Protein AF-A0A1I7U3S1-F1 (afdb_monomer_lite)

pLDDT: mean 74.28, std 19.2, range [28.0, 96.38]

Foldseek 3Di:
DPPPVPQQKDKDFPCCVVVPHDDDDDPQNCCCPPVVPVGGIDIDWDDPPPDPVGVDDDPVCPVSRVVVVVVVVVVVVVVVVVDDPPPDDDPPDD

InterPro domains:
  IPR000834 Peptidase M14, carboxypeptidase A [PF00246] (15-72)
  IPR000834 Peptidase M14, carboxypeptidase A [PS52035] (1-80)

Secondary structure (DSSP, 8-state):
----TTSS-EEEES-HHHHS------HHHHHHHTS--S--EEEE-SS-TT-TTTTS--GGGHHHHHHHHHHHHHHHHHHHHHS------PPPP-

Sequence (94 aa):
MFILRSIGLFLITMQRYATIYPASGGSEDWAKGKAHVKYSFLFELRPEEQVWDGFLLAENQIIPTARETWEAVKVIASKTIELPSNQHRAPPKR

Organism: NCBI:txid1561998

Structure (mmCIF, N/CA/C/O backbone):
data_AF-A0A1I7U3S1-F1
#
_entry.id   AF-A0A1I7U3S1-F1
#
loop_
_atom_site.group_PDB
_atom_site.id
_atom_site.type_symbol
_atom_site.label_atom_id
_atom_site.label_alt_id
_atom_site.label_comp_id
_atom_site.label_asym_id
_atom_site.label_entity_id
_atom_site.label_seq_id
_atom_site.pdbx_PDB_ins_code
_atom_site.Cartn_x
_atom_site.Cartn_y
_atom_site.Cartn_z
_atom_site.occupancy
_atom_site.B_iso_or_equiv
_atom_site.auth_seq_id
_atom_site.auth_comp_id
_atom_site.auth_asym_id
_atom_site.auth_atom_id
_atom_site.pdbx_PDB_model_num
ATOM 1 N N . MET A 1 1 ? 7.576 -8.044 14.735 1.00 34.91 1 MET A N 1
ATOM 2 C CA . MET A 1 1 ? 8.204 -7.502 13.515 1.00 34.91 1 MET A CA 1
ATOM 3 C C . MET A 1 1 ? 8.324 -8.645 12.515 1.00 34.91 1 MET A C 1
ATOM 5 O O . MET A 1 1 ? 9.327 -9.342 12.506 1.00 34.91 1 MET A O 1
ATOM 9 N N . PHE A 1 2 ? 7.245 -8.933 11.779 1.00 28.00 2 PHE A N 1
ATOM 10 C CA . PHE A 1 2 ? 7.257 -9.963 10.735 1.00 28.00 2 PHE A CA 1
ATOM 11 C C . PHE A 1 2 ? 7.854 -9.336 9.482 1.00 28.00 2 PHE A C 1
ATOM 13 O O . PHE A 1 2 ? 7.161 -8.727 8.675 1.00 28.00 2 PHE A O 1
ATOM 20 N N . ILE A 1 3 ? 9.176 -9.410 9.395 1.00 41.62 3 ILE A N 1
ATOM 21 C CA . ILE A 1 3 ? 9.924 -8.962 8.233 1.00 41.62 3 ILE A CA 1
ATOM 22 C C . ILE A 1 3 ? 9.787 -10.071 7.185 1.00 41.62 3 ILE A C 1
ATOM 24 O O . ILE A 1 3 ? 10.407 -11.126 7.319 1.00 41.62 3 ILE A O 1
ATOM 28 N N . LEU A 1 4 ? 8.980 -9.845 6.146 1.00 35.09 4 LEU A N 1
ATOM 29 C CA . LEU A 1 4 ? 9.027 -10.627 4.906 1.00 35.09 4 LEU A CA 1
ATOM 30 C C . LEU A 1 4 ? 10.325 -10.252 4.161 1.00 35.09 4 LEU A C 1
ATOM 32 O O . LEU A 1 4 ? 10.326 -9.581 3.135 1.00 35.09 4 LEU A O 1
ATOM 36 N N . ARG A 1 5 ? 11.472 -10.638 4.727 1.00 38.56 5 ARG A N 1
ATOM 37 C CA . ARG A 1 5 ? 12.813 -10.166 4.335 1.00 38.56 5 ARG A CA 1
ATOM 38 C C . ARG A 1 5 ? 13.330 -10.748 3.014 1.00 38.56 5 ARG A C 1
ATOM 40 O O . ARG A 1 5 ? 14.518 -10.655 2.748 1.00 38.56 5 ARG A O 1
ATOM 47 N N . SER A 1 6 ? 12.465 -11.363 2.208 1.00 35.00 6 SER A N 1
ATOM 48 C CA . SER A 1 6 ? 12.870 -12.081 0.996 1.00 35.00 6 SER A CA 1
ATOM 49 C C . SER A 1 6 ? 12.417 -11.425 -0.314 1.00 35.00 6 SER A C 1
ATOM 51 O O . SER A 1 6 ? 12.674 -12.011 -1.360 1.00 35.00 6 SER A O 1
ATOM 53 N N . ILE A 1 7 ? 11.712 -10.278 -0.296 1.00 46.62 7 ILE A N 1
ATOM 54 C CA . ILE A 1 7 ? 11.023 -9.772 -1.510 1.00 46.62 7 ILE A CA 1
ATOM 55 C C . ILE A 1 7 ? 11.232 -8.261 -1.792 1.00 46.62 7 ILE A C 1
ATOM 57 O O . ILE A 1 7 ? 10.872 -7.783 -2.863 1.00 46.62 7 ILE A O 1
ATOM 61 N N . GLY A 1 8 ? 11.898 -7.506 -0.911 1.00 42.91 8 GLY A N 1
ATOM 62 C CA . GLY A 1 8 ? 12.189 -6.078 -1.151 1.00 42.91 8 GLY A CA 1
ATOM 63 C C . GLY A 1 8 ? 11.027 -5.118 -0.853 1.00 42.91 8 GLY A C 1
ATOM 64 O O . GLY A 1 8 ? 11.118 -3.940 -1.168 1.00 42.91 8 GLY A O 1
ATOM 65 N N . LEU A 1 9 ? 9.953 -5.598 -0.213 1.00 46.81 9 LEU A N 1
ATOM 66 C CA . LEU A 1 9 ? 8.863 -4.757 0.282 1.00 46.81 9 LEU A CA 1
ATOM 67 C C . LEU A 1 9 ? 9.085 -4.424 1.765 1.00 46.81 9 LEU A C 1
ATOM 69 O O . LEU A 1 9 ? 9.015 -5.317 2.617 1.00 46.81 9 LEU A O 1
ATOM 73 N N . PHE A 1 10 ? 9.316 -3.149 2.087 1.00 55.03 10 PHE A N 1
ATOM 74 C CA . PHE A 1 10 ? 9.383 -2.681 3.473 1.00 55.03 10 PHE A CA 1
ATOM 75 C C . PHE A 1 10 ? 8.007 -2.179 3.926 1.00 55.03 10 PHE A C 1
ATOM 77 O O . PHE A 1 10 ? 7.549 -1.090 3.586 1.00 55.03 10 PHE A O 1
ATOM 84 N N . LEU A 1 11 ? 7.325 -3.006 4.721 1.00 50.94 11 LEU A N 1
ATOM 85 C CA . LEU A 1 11 ? 6.092 -2.626 5.408 1.00 50.94 11 LEU A CA 1
ATOM 86 C C . LEU A 1 11 ? 6.439 -1.911 6.712 1.00 50.94 11 LEU A C 1
ATOM 88 O O . LEU A 1 11 ? 6.876 -2.550 7.673 1.00 50.94 11 LEU A O 1
ATOM 92 N N . ILE A 1 12 ? 6.198 -0.602 6.779 1.00 52.34 12 ILE A N 1
ATOM 93 C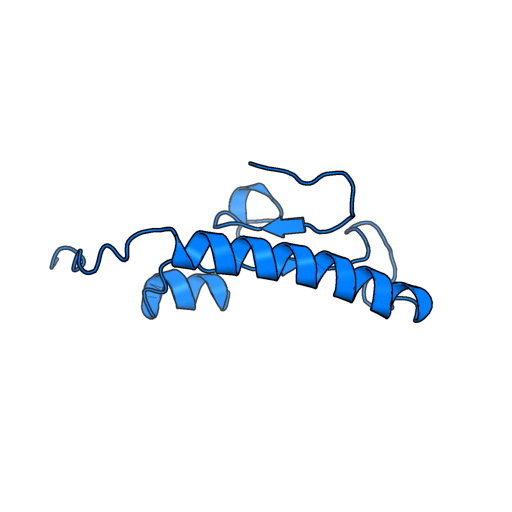 CA . ILE A 1 12 ? 6.391 0.153 8.017 1.00 52.34 12 ILE A CA 1
ATOM 94 C C . ILE A 1 12 ? 5.063 0.183 8.769 1.00 52.34 12 ILE A C 1
ATOM 96 O O . ILE A 1 12 ? 4.137 0.929 8.452 1.00 52.34 12 ILE A O 1
ATOM 100 N N . THR A 1 13 ? 4.949 -0.661 9.794 1.00 42.62 13 THR A N 1
ATOM 101 C CA . THR A 1 13 ? 3.811 -0.620 10.717 1.00 42.62 13 THR A CA 1
ATOM 102 C C . THR A 1 13 ? 4.128 0.291 11.898 1.00 42.62 13 THR A C 1
ATOM 104 O O . THR A 1 13 ? 5.054 -0.012 12.644 1.00 42.62 13 THR A O 1
ATOM 107 N N . MET A 1 14 ? 3.321 1.343 12.092 1.00 45.66 14 MET A N 1
ATOM 108 C CA . MET A 1 14 ? 3.111 2.156 13.315 1.00 45.66 14 MET A CA 1
ATOM 109 C C . MET A 1 14 ? 4.323 2.753 14.055 1.00 45.66 14 MET A C 1
ATOM 111 O O . MET A 1 14 ? 4.122 3.571 14.944 1.00 45.66 14 MET A O 1
ATOM 115 N N . GLN A 1 15 ? 5.560 2.423 13.700 1.00 43.72 15 GLN A N 1
ATOM 116 C CA . GLN A 1 15 ? 6.752 2.949 14.348 1.00 43.72 15 GLN A CA 1
ATOM 117 C C . GLN A 1 15 ? 7.801 3.292 13.286 1.00 43.72 15 GLN A C 1
ATOM 119 O O . GLN A 1 15 ? 8.849 2.654 13.217 1.00 43.72 15 GLN A O 1
ATOM 124 N N . ARG A 1 16 ? 7.562 4.358 12.498 1.00 49.06 16 ARG A N 1
ATOM 125 C CA . ARG A 1 16 ? 8.632 5.001 11.698 1.00 49.06 16 ARG A CA 1
ATOM 126 C C . ARG A 1 16 ? 9.886 5.251 12.543 1.00 49.06 16 ARG A C 1
ATOM 128 O O . ARG A 1 16 ? 11.000 5.076 12.063 1.00 49.06 16 ARG A O 1
ATOM 135 N N . TYR A 1 17 ? 9.668 5.549 13.829 1.00 42.50 17 TYR A N 1
ATOM 136 C CA . TYR A 1 17 ? 10.681 5.794 14.855 1.00 42.50 17 TYR A CA 1
ATOM 137 C C . TYR A 1 17 ? 11.762 4.707 14.971 1.00 42.50 17 TYR A C 1
ATOM 139 O O . TYR A 1 17 ? 12.870 5.016 15.389 1.00 42.50 17 TYR A O 1
ATOM 147 N N . ALA A 1 18 ? 11.445 3.446 14.660 1.00 48.53 18 ALA A N 1
ATOM 148 C CA . ALA A 1 18 ? 12.388 2.335 14.792 1.00 48.53 18 ALA A CA 1
ATO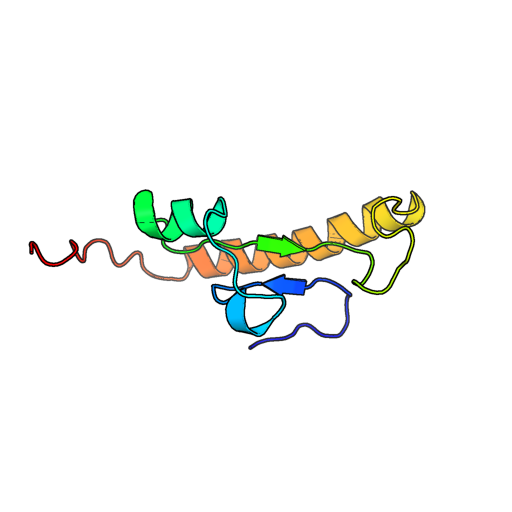M 149 C C . ALA A 1 18 ? 13.033 1.922 13.460 1.00 48.53 18 ALA A C 1
ATOM 151 O O . ALA A 1 18 ? 13.967 1.124 13.478 1.00 48.53 18 ALA A O 1
ATOM 152 N N . THR A 1 19 ? 12.517 2.399 12.323 1.00 56.62 19 THR A N 1
ATOM 153 C CA . THR A 1 19 ? 12.875 1.859 10.999 1.00 56.62 19 THR A CA 1
ATOM 154 C C . THR A 1 19 ? 13.548 2.882 10.090 1.00 56.62 19 THR A C 1
ATOM 156 O O . THR A 1 19 ? 14.463 2.491 9.382 1.00 56.62 19 THR A O 1
ATOM 159 N N . ILE A 1 20 ? 13.145 4.160 10.130 1.00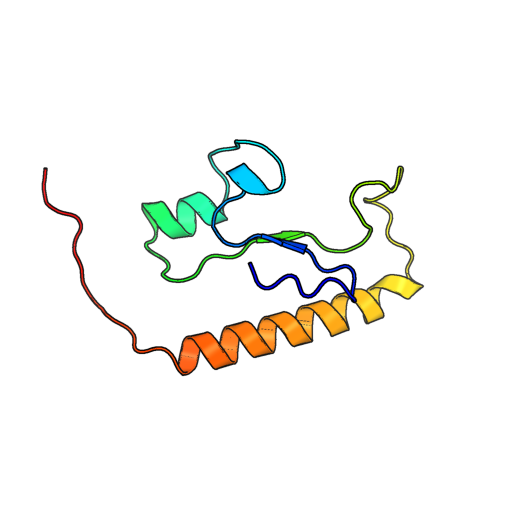 62.69 20 ILE A N 1
ATOM 160 C CA . ILE A 1 20 ? 13.748 5.229 9.313 1.00 62.69 20 ILE A CA 1
ATOM 161 C C . ILE A 1 20 ? 14.329 6.299 10.249 1.00 62.69 20 ILE A C 1
ATOM 163 O O . ILE A 1 20 ? 15.469 6.179 10.682 1.00 62.69 20 ILE A O 1
ATOM 167 N N . TYR A 1 21 ? 13.526 7.294 10.642 1.00 64.19 21 TYR A N 1
ATOM 168 C CA . TYR A 1 21 ? 13.879 8.360 11.587 1.00 64.19 21 TYR A CA 1
ATOM 169 C C . TYR A 1 21 ? 12.603 8.916 12.249 1.00 64.19 21 TYR A C 1
ATOM 171 O O . TYR A 1 21 ? 11.506 8.758 11.699 1.00 64.19 21 TYR A O 1
ATOM 179 N N . PRO A 1 22 ? 12.697 9.580 13.418 1.00 72.44 22 PRO A N 1
ATOM 180 C CA . PRO A 1 22 ? 11.573 10.304 14.004 1.00 72.44 22 PRO A CA 1
ATOM 181 C C . PRO A 1 22 ? 11.054 11.384 13.047 1.00 72.44 22 PRO A C 1
ATOM 183 O O . PRO A 1 22 ? 11.748 12.355 12.758 1.00 72.44 22 PRO A O 1
ATOM 186 N N . ALA A 1 23 ? 9.821 11.228 12.577 1.00 74.50 23 ALA A N 1
ATOM 187 C CA . ALA A 1 23 ? 9.133 12.198 11.734 1.00 74.50 23 ALA A CA 1
ATOM 188 C C . ALA A 1 23 ? 7.665 12.293 12.166 1.00 74.50 23 ALA A C 1
ATOM 190 O O . ALA A 1 23 ? 7.085 11.288 12.576 1.00 74.50 23 ALA A O 1
ATOM 191 N N . SER A 1 24 ? 7.081 13.490 12.089 1.00 80.69 24 SER A N 1
ATOM 192 C CA . SER A 1 24 ? 5.685 13.758 12.453 1.00 80.69 24 SER A CA 1
ATOM 193 C C . SER A 1 24 ? 4.928 14.422 11.304 1.00 80.69 24 SER A C 1
ATOM 195 O O . SER A 1 24 ? 5.526 15.026 10.415 1.00 80.69 24 SER A O 1
ATOM 197 N N . GLY A 1 25 ? 3.597 14.314 11.329 1.00 84.94 25 GLY A N 1
ATOM 198 C CA . GLY A 1 25 ? 2.724 14.959 10.343 1.00 84.94 25 GLY A CA 1
ATOM 199 C C . GLY A 1 25 ? 2.498 14.141 9.070 1.00 84.94 25 GLY A C 1
ATOM 200 O O . GLY A 1 25 ? 1.979 14.680 8.095 1.00 84.94 25 GLY A O 1
ATOM 201 N N . GLY A 1 26 ? 2.855 12.852 9.077 1.00 85.19 26 GLY A N 1
ATOM 202 C CA . GLY A 1 26 ? 2.512 11.934 7.993 1.00 85.19 26 GLY A CA 1
ATOM 203 C C . GLY A 1 26 ? 0.997 11.733 7.866 1.00 85.19 26 GLY A C 1
ATOM 204 O O . GLY A 1 26 ? 0.236 11.915 8.825 1.00 85.19 26 GLY A O 1
ATOM 205 N N . SER A 1 27 ? 0.540 11.339 6.678 1.00 87.94 27 SER A N 1
ATOM 206 C CA . SER A 1 27 ? -0.878 11.026 6.452 1.00 87.94 27 SER A CA 1
ATOM 207 C C . SER A 1 27 ? -1.320 9.825 7.295 1.00 87.94 27 SER A C 1
ATOM 209 O O . SER A 1 27 ? -2.435 9.799 7.821 1.00 87.94 27 SER A O 1
ATOM 211 N N . GLU A 1 28 ? -0.410 8.880 7.512 1.00 86.50 28 GLU A N 1
ATOM 212 C CA . GLU A 1 28 ? -0.567 7.708 8.356 1.00 86.50 28 GLU A CA 1
ATOM 213 C C . GLU A 1 28 ? -0.765 8.073 9.836 1.00 86.50 28 GLU A C 1
ATOM 215 O O . GLU A 1 28 ? -1.625 7.474 10.498 1.00 86.50 28 GLU A O 1
ATOM 220 N N . ASP A 1 29 ? -0.042 9.091 10.324 1.00 85.19 29 ASP A N 1
ATOM 221 C CA . ASP A 1 29 ? -0.150 9.620 11.689 1.00 85.19 29 ASP A CA 1
ATOM 222 C C . ASP A 1 29 ? -1.498 10.313 11.890 1.00 85.19 29 ASP A C 1
ATOM 224 O O . ASP A 1 29 ? -2.176 10.105 12.901 1.00 85.19 29 ASP A O 1
ATOM 228 N N . TRP A 1 30 ? -1.923 11.121 10.911 1.00 89.88 30 TRP A N 1
ATOM 229 C CA . TRP A 1 30 ? -3.222 11.789 10.950 1.00 89.88 30 TRP A CA 1
ATOM 230 C C . TRP A 1 30 ? -4.373 10.779 10.897 1.00 89.88 30 TRP A C 1
ATOM 232 O O . TRP A 1 30 ? -5.298 10.859 11.713 1.00 89.88 30 TRP A O 1
ATOM 242 N N . ALA A 1 31 ? -4.300 9.790 10.001 1.00 89.19 31 ALA A N 1
ATOM 243 C CA . ALA A 1 31 ? -5.316 8.748 9.873 1.00 89.19 31 ALA A CA 1
ATOM 244 C C . ALA 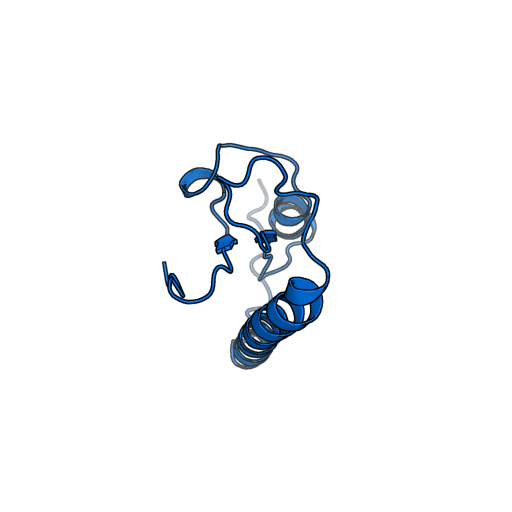A 1 31 ? -5.491 7.984 11.193 1.00 89.19 31 ALA A C 1
ATOM 246 O O . ALA A 1 31 ? -6.615 7.733 11.634 1.00 89.19 31 ALA A O 1
ATOM 247 N N . LYS A 1 32 ? -4.384 7.675 11.875 1.00 86.12 32 LYS A N 1
ATOM 248 C CA . LYS A 1 32 ? -4.406 6.983 13.165 1.00 86.12 32 LYS A CA 1
ATOM 249 C C . LYS A 1 32 ? -4.862 7.876 14.319 1.00 86.12 32 LYS A C 1
ATOM 251 O O . LYS A 1 32 ? -5.687 7.457 15.132 1.00 86.12 32 LYS A O 1
ATOM 256 N N . GLY A 1 33 ? -4.309 9.082 14.415 1.00 87.12 33 GLY A N 1
ATOM 257 C CA . GLY A 1 33 ? -4.463 9.964 15.571 1.00 87.12 33 GLY A CA 1
ATOM 258 C C . GLY A 1 33 ? -5.714 10.840 15.542 1.00 87.12 33 GLY A C 1
ATOM 259 O O . GLY A 1 33 ? -6.310 11.073 16.594 1.00 87.12 33 GLY A O 1
ATOM 260 N N . LYS A 1 34 ? -6.118 11.330 14.363 1.00 90.25 34 LYS A N 1
ATOM 261 C CA . LYS A 1 34 ? -7.261 12.244 14.186 1.00 90.25 34 LYS A CA 1
ATOM 262 C C . LYS A 1 34 ? -8.487 11.554 13.609 1.00 90.25 34 LYS A C 1
ATOM 264 O O . LYS A 1 34 ? -9.571 11.720 14.152 1.00 90.25 34 LYS A O 1
ATOM 269 N N . ALA A 1 35 ? -8.324 10.771 12.544 1.00 89.88 35 ALA A N 1
ATOM 270 C CA . ALA A 1 35 ? -9.446 10.055 11.930 1.00 89.88 35 ALA A CA 1
ATOM 271 C C . ALA A 1 35 ? -9.782 8.728 12.633 1.00 89.88 35 ALA A C 1
ATOM 273 O O . ALA A 1 35 ? -10.762 8.077 12.283 1.00 89.88 35 ALA A O 1
ATOM 274 N N . HIS A 1 36 ? -8.981 8.327 13.627 1.00 86.75 36 HIS A N 1
ATOM 275 C CA . HIS A 1 36 ? -9.172 7.106 14.411 1.00 86.75 3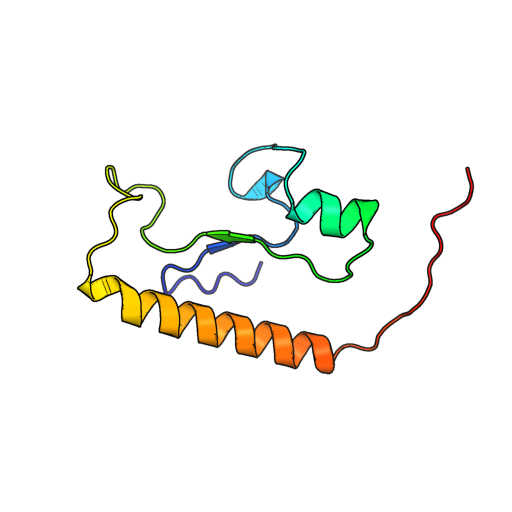6 HIS A CA 1
ATOM 276 C C . HIS A 1 36 ? -9.268 5.824 13.566 1.00 86.75 36 HIS A C 1
ATOM 278 O O . HIS A 1 36 ? -9.903 4.845 13.964 1.00 86.75 36 HIS A O 1
ATOM 284 N N . VAL A 1 37 ? -8.592 5.794 12.415 1.00 88.94 37 VAL A N 1
ATOM 285 C CA . VAL A 1 37 ? -8.492 4.598 11.580 1.00 88.94 37 VAL A CA 1
ATOM 286 C C . VAL A 1 37 ? -7.725 3.522 12.352 1.00 88.94 37 VAL A C 1
ATOM 288 O O . VAL A 1 37 ? -6.598 3.723 12.816 1.00 88.94 37 VAL A O 1
ATOM 291 N N . LYS A 1 38 ? -8.351 2.353 12.522 1.00 86.56 38 LYS A N 1
ATOM 292 C CA . LYS A 1 38 ? -7.820 1.269 13.364 1.00 86.56 38 LYS A CA 1
ATOM 293 C C . LYS A 1 38 ? -6.484 0.736 12.843 1.00 86.56 38 LYS A C 1
ATOM 295 O O . LYS A 1 38 ? -5.569 0.530 13.642 1.00 86.56 38 LYS A O 1
ATOM 300 N N . TYR A 1 39 ? -6.356 0.567 11.533 1.00 87.81 39 TYR A N 1
ATOM 301 C CA . TYR A 1 39 ? -5.146 0.081 10.878 1.00 87.81 39 TYR A CA 1
ATOM 302 C C . TYR A 1 39 ? -4.723 1.087 9.807 1.00 87.81 39 TYR A C 1
ATOM 304 O O . TYR A 1 39 ? -5.478 1.349 8.880 1.00 87.81 39 TYR A O 1
ATOM 312 N N . SER A 1 40 ? -3.541 1.674 9.973 1.00 88.50 40 SER A N 1
ATOM 313 C CA . SER A 1 40 ? -2.956 2.654 9.057 1.00 88.50 40 SER A CA 1
ATOM 314 C C . SER A 1 40 ? -1.538 2.185 8.744 1.00 88.50 40 SER A C 1
ATOM 316 O O . SER A 1 40 ? -0.794 1.846 9.670 1.00 88.50 40 SER A O 1
ATOM 318 N N . PHE A 1 41 ? -1.210 2.080 7.459 1.00 87.19 41 PHE A N 1
ATOM 319 C CA . PHE A 1 41 ? 0.028 1.488 6.958 1.00 87.19 41 PHE A CA 1
ATOM 320 C C . PHE A 1 41 ? 0.670 2.420 5.940 1.00 87.19 41 PHE A C 1
ATOM 322 O O . PHE A 1 41 ? -0.035 3.056 5.158 1.00 87.19 41 PHE A O 1
ATOM 329 N N . LEU A 1 42 ? 1.999 2.438 5.927 1.00 86.06 42 LEU A N 1
ATOM 330 C CA . LEU A 1 42 ? 2.797 3.103 4.910 1.00 86.06 42 LEU A CA 1
ATOM 331 C C . LEU A 1 42 ? 3.646 2.038 4.210 1.00 86.06 42 LEU A C 1
ATOM 333 O O . LEU A 1 42 ? 4.284 1.210 4.867 1.00 86.06 42 LEU A O 1
ATOM 337 N N . PHE A 1 43 ? 3.602 2.044 2.881 1.00 86.31 43 PHE A N 1
ATOM 338 C CA . PHE A 1 43 ? 4.370 1.142 2.032 1.00 86.31 43 PHE A CA 1
ATOM 339 C C . PHE A 1 43 ? 5.504 1.929 1.389 1.00 86.31 43 PHE A C 1
ATOM 341 O O . PHE A 1 43 ? 5.234 2.852 0.624 1.00 86.31 43 PHE A O 1
ATOM 348 N N . GLU A 1 44 ? 6.741 1.536 1.675 1.00 86.00 44 GLU A N 1
ATOM 349 C CA . GLU A 1 44 ? 7.906 1.954 0.895 1.00 86.00 44 GLU A CA 1
ATOM 350 C C . GLU A 1 44 ? 8.184 0.839 -0.121 1.00 86.00 44 GLU A C 1
ATOM 352 O O . GLU A 1 44 ? 8.394 -0.325 0.248 1.00 86.00 44 GLU A O 1
ATOM 357 N N . LEU A 1 45 ? 8.063 1.175 -1.407 1.00 88.00 45 LEU A N 1
ATOM 358 C CA . LEU A 1 45 ? 8.224 0.230 -2.513 1.00 88.00 45 LEU A CA 1
ATOM 359 C C . LEU A 1 45 ? 9.690 0.143 -2.951 1.00 88.00 45 LEU A C 1
ATOM 361 O O . LEU A 1 45 ? 10.557 0.833 -2.426 1.00 8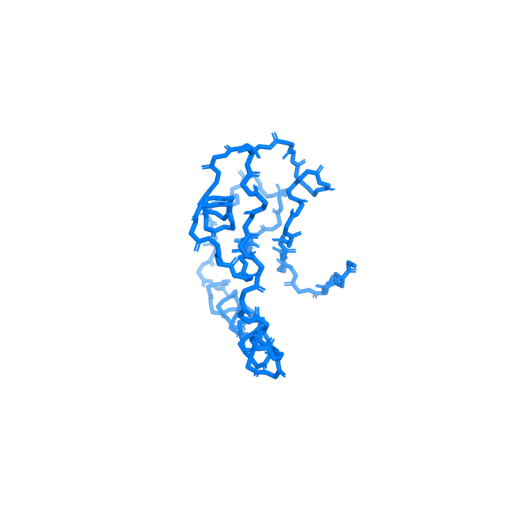8.00 45 LEU A O 1
ATOM 365 N N . ARG A 1 46 ? 9.954 -0.713 -3.942 1.00 83.88 46 ARG A N 1
ATOM 366 C CA . ARG A 1 46 ? 11.260 -0.815 -4.597 1.00 83.88 46 ARG A CA 1
ATOM 367 C C . ARG A 1 46 ? 11.714 0.519 -5.204 1.00 83.88 46 ARG A C 1
ATOM 369 O O . ARG A 1 46 ? 10.863 1.296 -5.644 1.00 83.88 46 ARG A O 1
ATOM 376 N N . PRO A 1 47 ? 13.033 0.701 -5.387 1.00 79.19 47 PRO A N 1
ATOM 377 C CA . PRO A 1 47 ? 14.130 -0.185 -4.987 1.00 79.19 47 PRO A CA 1
ATOM 378 C C . PRO A 1 47 ? 14.518 -0.004 -3.510 1.00 79.19 47 PRO A C 1
ATOM 380 O O . PRO A 1 47 ? 13.938 0.804 -2.797 1.00 79.19 47 PRO A O 1
ATOM 383 N N . GLU A 1 48 ? 15.480 -0.794 -3.032 1.00 72.62 48 GLU A N 1
ATOM 384 C CA . GLU A 1 48 ? 15.998 -0.660 -1.666 1.00 72.62 48 GLU A CA 1
ATOM 385 C C . GLU A 1 48 ? 16.626 0.729 -1.437 1.00 72.62 48 GLU A C 1
ATOM 387 O O . GLU A 1 48 ? 17.119 1.360 -2.373 1.00 72.62 48 GLU A O 1
ATOM 392 N N . GLU A 1 49 ? 16.658 1.186 -0.180 1.00 65.00 49 GLU A N 1
ATOM 393 C CA . GLU A 1 49 ? 17.074 2.547 0.219 1.00 65.00 49 GLU A CA 1
ATOM 394 C C . GLU A 1 49 ? 18.473 2.980 -0.273 1.00 65.00 49 GLU A C 1
ATOM 396 O O . GLU A 1 49 ? 18.800 4.163 -0.254 1.00 65.00 49 GLU A O 1
ATOM 401 N N . GLN A 1 50 ? 19.320 2.040 -0.700 1.00 69.38 50 GLN A N 1
ATOM 402 C CA . GLN A 1 50 ? 20.726 2.262 -1.062 1.00 69.38 50 GLN A CA 1
ATOM 403 C C . GLN A 1 50 ? 20.957 2.348 -2.579 1.00 69.38 50 GLN A C 1
ATOM 405 O O . GLN A 1 50 ? 22.079 2.160 -3.054 1.00 69.38 50 GLN A O 1
ATOM 410 N N . VAL A 1 51 ? 19.908 2.637 -3.351 1.00 75.06 51 VAL A N 1
ATOM 411 C CA . VAL A 1 51 ? 19.994 2.879 -4.795 1.00 75.06 51 VAL A CA 1
ATOM 412 C C . VAL A 1 51 ? 20.005 4.387 -5.064 1.00 75.06 51 VAL A C 1
ATOM 414 O O . VAL A 1 51 ? 19.069 5.105 -4.720 1.00 75.06 51 VAL A O 1
ATOM 417 N N . TRP A 1 52 ? 21.096 4.872 -5.665 1.00 71.81 52 TRP A N 1
ATOM 418 C CA . TRP A 1 52 ? 21.377 6.299 -5.886 1.00 71.81 52 TRP A CA 1
ATOM 419 C C . TRP A 1 52 ? 20.334 7.009 -6.767 1.00 71.81 52 TRP A C 1
ATOM 421 O O . TRP A 1 52 ? 20.112 8.209 -6.618 1.00 71.81 52 TRP A O 1
ATOM 431 N N . ASP A 1 53 ? 19.666 6.264 -7.642 1.00 76.44 53 ASP A N 1
ATOM 432 C CA . ASP A 1 53 ? 18.559 6.685 -8.494 1.00 76.44 53 ASP A CA 1
ATOM 433 C C . ASP A 1 53 ? 17.243 6.002 -8.089 1.00 76.44 53 ASP A C 1
ATOM 435 O O . ASP A 1 53 ? 16.420 5.669 -8.934 1.00 76.44 53 ASP A O 1
ATOM 439 N N . GLY A 1 54 ? 17.009 5.811 -6.786 1.00 77.88 54 GLY A N 1
ATOM 440 C CA . GLY A 1 54 ? 15.878 5.027 -6.280 1.00 77.88 54 GLY A CA 1
ATOM 441 C C . GLY A 1 54 ? 14.484 5.489 -6.734 1.00 77.88 54 GLY A C 1
ATOM 442 O O . GLY A 1 54 ? 13.551 4.696 -6.779 1.00 77.88 54 GLY A O 1
ATOM 443 N N . PHE A 1 55 ? 14.326 6.747 -7.149 1.00 85.31 55 PHE A N 1
ATOM 444 C CA . PHE A 1 55 ? 13.065 7.235 -7.720 1.00 85.31 55 PHE A CA 1
ATOM 445 C C . PHE A 1 55 ? 12.859 6.851 -9.198 1.00 85.31 55 PHE A C 1
ATOM 447 O O . PHE A 1 55 ? 11.734 6.912 -9.693 1.00 85.31 55 PHE A O 1
ATOM 454 N N . LEU A 1 56 ? 13.917 6.457 -9.911 1.00 89.44 56 LEU A N 1
ATOM 455 C CA . LEU A 1 56 ? 13.891 6.042 -11.314 1.00 89.44 56 LEU A CA 1
ATOM 456 C C . LEU A 1 56 ? 13.850 4.513 -11.418 1.00 89.44 56 LEU A C 1
ATOM 458 O O . LEU A 1 56 ? 14.815 3.854 -11.796 1.00 89.44 56 LEU A O 1
ATOM 462 N N . LEU A 1 57 ? 12.696 3.933 -11.091 1.00 87.31 57 LEU A N 1
ATOM 463 C CA . LEU A 1 57 ? 12.504 2.489 -11.181 1.00 87.31 57 LEU A CA 1
ATOM 464 C C . LEU A 1 57 ? 12.431 2.022 -12.649 1.00 87.31 57 LEU A C 1
ATOM 466 O O . LEU A 1 57 ? 11.640 2.536 -13.439 1.00 87.31 57 LEU A O 1
ATOM 470 N N . ALA A 1 58 ? 13.220 1.003 -13.003 1.00 89.31 58 ALA A N 1
ATOM 471 C CA . ALA A 1 58 ? 13.203 0.407 -14.338 1.00 89.31 58 ALA A CA 1
ATOM 472 C C . ALA A 1 58 ? 11.825 -0.189 -14.695 1.00 89.31 58 ALA A C 1
ATOM 474 O O . ALA A 1 58 ? 11.170 -0.819 -13.864 1.00 89.31 58 ALA A O 1
ATOM 475 N N . GLU A 1 59 ? 11.411 -0.064 -15.960 1.00 92.69 59 GLU A N 1
ATOM 476 C CA . GLU A 1 59 ? 10.089 -0.511 -16.435 1.00 92.69 59 GLU A CA 1
ATOM 477 C C . GLU A 1 59 ? 9.829 -2.002 -16.156 1.00 92.69 59 GLU A C 1
ATOM 479 O O . GLU A 1 59 ? 8.737 -2.398 -15.740 1.00 92.69 59 GLU A O 1
ATOM 484 N N . ASN A 1 60 ? 10.865 -2.836 -16.285 1.00 93.25 60 ASN A N 1
ATOM 485 C CA . ASN A 1 60 ? 10.780 -4.270 -16.008 1.00 93.25 60 ASN A CA 1
ATOM 486 C C . ASN A 1 60 ? 10.525 -4.608 -14.523 1.00 93.25 60 ASN A C 1
ATOM 488 O O . ASN A 1 60 ? 10.201 -5.754 -14.217 1.00 93.25 60 ASN A O 1
ATOM 492 N N . GLN A 1 61 ? 10.645 -3.640 -13.608 1.00 90.69 61 GLN A N 1
ATOM 493 C CA . GLN A 1 61 ? 10.341 -3.791 -12.184 1.00 90.69 61 GLN A CA 1
ATOM 494 C C . GLN A 1 61 ? 8.914 -3.353 -11.822 1.00 90.69 61 GLN A C 1
ATOM 496 O O . GLN A 1 61 ? 8.468 -3.664 -10.717 1.00 90.69 61 GLN A O 1
ATOM 501 N N . ILE A 1 62 ? 8.158 -2.711 -12.723 1.00 92.75 62 ILE A N 1
ATOM 502 C CA . ILE A 1 62 ? 6.792 -2.230 -12.434 1.00 92.75 62 ILE A CA 1
ATOM 503 C C . ILE A 1 62 ? 5.858 -3.398 -12.090 1.00 92.75 62 ILE A C 1
ATOM 505 O O . ILE A 1 62 ? 5.254 -3.426 -11.018 1.00 92.75 62 ILE A O 1
ATOM 509 N N . ILE A 1 63 ? 5.762 -4.395 -12.977 1.00 96.38 63 ILE A N 1
ATOM 510 C CA . ILE A 1 63 ? 4.877 -5.553 -12.776 1.00 96.38 63 ILE A CA 1
ATOM 511 C C . ILE A 1 63 ? 5.306 -6.415 -11.573 1.00 96.38 63 ILE A C 1
ATOM 513 O O . ILE A 1 63 ? 4.428 -6.791 -10.790 1.00 96.38 63 ILE A O 1
ATOM 517 N N . PRO A 1 64 ? 6.606 -6.716 -11.363 1.00 93.69 64 PRO A N 1
ATOM 518 C CA . PRO A 1 64 ? 7.069 -7.366 -10.136 1.00 93.69 64 PRO A CA 1
ATOM 519 C C . PRO A 1 64 ? 6.662 -6.623 -8.856 1.00 93.69 64 PRO A C 1
ATOM 521 O O . PRO A 1 64 ? 6.058 -7.236 -7.974 1.00 93.69 64 PRO A O 1
ATOM 524 N N . THR A 1 65 ? 6.900 -5.308 -8.792 1.00 91.00 65 THR A N 1
ATOM 525 C CA . THR A 1 65 ? 6.576 -4.464 -7.625 1.00 91.00 65 THR A CA 1
ATOM 526 C C . THR A 1 65 ? 5.071 -4.411 -7.364 1.00 91.00 65 THR A C 1
ATOM 528 O O . THR A 1 65 ? 4.614 -4.497 -6.223 1.00 91.00 65 THR A O 1
ATOM 531 N N . ALA A 1 66 ? 4.258 -4.324 -8.419 1.00 92.94 66 ALA A N 1
ATOM 532 C CA . ALA A 1 66 ? 2.806 -4.347 -8.281 1.00 92.94 66 ALA A CA 1
ATOM 533 C C . ALA A 1 66 ? 2.309 -5.698 -7.743 1.00 92.94 66 ALA A C 1
ATOM 535 O O . ALA A 1 66 ? 1.452 -5.734 -6.861 1.00 92.94 66 ALA A O 1
ATOM 536 N N . ARG A 1 67 ? 2.862 -6.814 -8.238 1.00 95.50 67 ARG A N 1
ATOM 537 C CA . ARG A 1 67 ? 2.451 -8.164 -7.830 1.00 95.50 67 ARG A CA 1
ATOM 538 C C . ARG A 1 67 ? 2.737 -8.418 -6.353 1.00 95.50 67 ARG A C 1
ATOM 540 O O . ARG A 1 67 ? 1.842 -8.861 -5.643 1.00 95.50 67 ARG A O 1
ATOM 547 N N . GLU A 1 68 ? 3.943 -8.122 -5.881 1.00 89.25 68 GLU A N 1
ATOM 548 C CA . GLU A 1 68 ? 4.289 -8.319 -4.465 1.00 89.25 68 GLU A CA 1
ATOM 549 C C . GLU A 1 68 ? 3.493 -7.397 -3.535 1.00 89.25 68 GLU A C 1
ATOM 551 O O . GLU A 1 68 ? 2.999 -7.843 -2.498 1.00 89.25 68 GLU A O 1
ATOM 556 N N . THR A 1 69 ? 3.288 -6.139 -3.939 1.00 90.81 69 THR A N 1
ATOM 557 C CA . THR A 1 69 ? 2.479 -5.183 -3.176 1.00 90.81 69 THR A CA 1
ATOM 558 C C . THR A 1 69 ? 1.040 -5.672 -3.078 1.00 90.81 69 THR A C 1
ATOM 560 O O . THR A 1 69 ? 0.430 -5.620 -2.010 1.00 90.81 69 THR A O 1
ATOM 563 N N . TRP A 1 70 ? 0.503 -6.222 -4.168 1.00 94.88 70 TRP A N 1
ATOM 564 C CA . TRP A 1 70 ? -0.848 -6.765 -4.191 1.00 94.88 70 TRP A CA 1
ATOM 565 C C . TRP A 1 70 ? -1.023 -7.970 -3.264 1.00 94.88 70 TRP A C 1
ATOM 567 O O . TRP A 1 70 ? -2.030 -8.059 -2.559 1.00 94.88 70 TRP A O 1
ATOM 577 N N . GLU A 1 71 ? -0.042 -8.872 -3.198 1.00 94.38 71 GLU A N 1
ATOM 578 C CA . GLU A 1 71 ? -0.071 -9.979 -2.236 1.00 94.38 71 GLU A CA 1
ATOM 579 C C . GLU A 1 71 ? -0.115 -9.470 -0.787 1.00 94.38 71 GLU A C 1
ATOM 581 O O . GLU A 1 71 ? -0.926 -9.951 0.010 1.00 94.38 71 GLU A O 1
ATOM 586 N N . ALA A 1 72 ? 0.671 -8.441 -0.454 1.00 87.88 72 ALA A N 1
ATOM 587 C CA . ALA A 1 72 ? 0.637 -7.824 0.871 1.00 87.88 72 ALA A CA 1
ATOM 588 C C . ALA A 1 72 ? -0.726 -7.179 1.183 1.00 87.88 72 ALA A C 1
ATOM 590 O O . ALA A 1 72 ? -1.277 -7.390 2.268 1.00 87.88 72 ALA A O 1
ATOM 591 N N . VAL A 1 73 ? -1.309 -6.447 0.227 1.00 92.88 73 VAL A N 1
ATOM 592 C CA . VAL A 1 73 ? -2.633 -5.817 0.380 1.00 92.88 73 VAL A CA 1
ATOM 593 C C . VAL A 1 73 ? -3.719 -6.863 0.620 1.00 92.88 73 VAL A C 1
ATOM 595 O O . VAL A 1 73 ? -4.534 -6.683 1.527 1.00 92.88 73 VAL A O 1
ATOM 598 N N . LYS A 1 74 ? -3.717 -7.977 -0.123 1.00 92.94 74 LYS A N 1
ATOM 599 C CA . LYS A 1 74 ? -4.678 -9.071 0.092 1.00 92.94 74 LYS A CA 1
ATOM 600 C C . LYS A 1 74 ? -4.589 -9.628 1.508 1.00 92.94 74 LYS A C 1
ATOM 602 O O . LYS A 1 74 ? -5.616 -9.767 2.163 1.00 92.94 74 LYS A O 1
ATOM 607 N N . VAL A 1 75 ? -3.379 -9.889 2.007 1.00 93.19 75 VAL A N 1
ATOM 608 C CA . VAL A 1 75 ? -3.183 -10.393 3.377 1.00 93.19 75 VAL A CA 1
ATOM 609 C C . VAL A 1 75 ? -3.706 -9.394 4.410 1.00 93.19 75 VAL A C 1
ATOM 611 O O . VAL A 1 75 ? -4.427 -9.788 5.327 1.00 93.19 75 VAL A O 1
ATOM 614 N N . ILE A 1 76 ? -3.397 -8.103 4.253 1.00 90.50 76 ILE A N 1
ATOM 615 C CA . ILE A 1 76 ? -3.884 -7.048 5.153 1.00 90.50 76 ILE A CA 1
ATOM 616 C C . ILE A 1 76 ? -5.411 -6.975 5.125 1.00 90.50 76 ILE A C 1
ATOM 618 O O . ILE A 1 76 ? -6.034 -6.912 6.186 1.00 90.50 76 ILE A O 1
ATOM 622 N N . ALA A 1 77 ? -6.022 -7.018 3.942 1.00 92.31 77 ALA A N 1
ATOM 623 C CA . ALA A 1 77 ? -7.470 -6.975 3.785 1.00 92.31 77 ALA A CA 1
ATOM 624 C C . ALA A 1 77 ? -8.143 -8.190 4.440 1.00 92.31 77 ALA A C 1
ATOM 626 O O . ALA A 1 77 ? -9.016 -8.015 5.290 1.00 92.31 77 ALA A O 1
ATOM 627 N N . SER A 1 78 ? -7.686 -9.408 4.129 1.00 93.12 78 SER A N 1
ATOM 628 C CA . SER A 1 78 ? -8.207 -10.642 4.727 1.00 93.12 78 SER A CA 1
ATOM 629 C C . SER A 1 78 ? -8.089 -10.622 6.251 1.00 93.12 78 SER A C 1
ATOM 631 O O . SER A 1 78 ? -9.072 -10.869 6.948 1.00 93.12 78 SER A O 1
ATOM 633 N N . LYS A 1 79 ? -6.928 -10.230 6.792 1.00 91.06 79 LYS A N 1
ATOM 634 C CA . LYS A 1 79 ? -6.736 -10.128 8.247 1.00 91.06 79 LYS A CA 1
ATOM 635 C C . LYS A 1 79 ? -7.563 -9.028 8.892 1.00 91.06 79 LYS A C 1
ATOM 637 O O . LYS A 1 79 ? -8.021 -9.200 10.016 1.00 91.06 79 LYS A O 1
ATOM 642 N N . THR A 1 80 ? -7.792 -7.919 8.202 1.00 88.62 80 THR A N 1
ATOM 643 C CA . THR A 1 80 ? -8.633 -6.836 8.723 1.00 88.62 80 THR A CA 1
ATOM 644 C C . THR A 1 80 ? -10.094 -7.268 8.840 1.00 88.62 80 THR A C 1
ATOM 646 O O . THR A 1 80 ? -10.748 -6.883 9.805 1.00 88.62 80 THR A O 1
ATOM 649 N N . ILE A 1 81 ? -10.586 -8.088 7.904 1.00 91.00 81 ILE A N 1
ATOM 650 C CA . ILE A 1 81 ? -11.951 -8.639 7.925 1.00 91.00 81 ILE A CA 1
ATOM 651 C C . ILE A 1 81 ? -12.120 -9.676 9.044 1.00 91.00 81 ILE A C 1
ATOM 653 O O . ILE A 1 81 ? -13.141 -9.675 9.726 1.00 91.00 81 ILE A O 1
ATOM 657 N N . GLU A 1 82 ? -11.127 -10.545 9.255 1.00 89.62 82 GLU A N 1
ATOM 658 C CA . GLU A 1 82 ? -11.157 -11.567 10.316 1.00 89.62 82 GLU A CA 1
ATOM 659 C C . GLU A 1 82 ? -11.167 -10.963 11.729 1.00 89.62 82 GLU A C 1
ATOM 661 O O . GLU A 1 82 ? -11.676 -11.571 12.673 1.00 89.62 82 GLU A O 1
ATOM 666 N N . LEU A 1 83 ? -10.570 -9.782 11.905 1.00 83.44 83 LEU A N 1
ATOM 667 C CA . LEU A 1 83 ? -10.423 -9.172 13.219 1.00 83.44 83 LEU A CA 1
ATOM 668 C C . LEU A 1 83 ? -11.712 -8.451 13.632 1.00 83.44 83 LEU A C 1
ATOM 670 O O . LEU A 1 83 ? -12.148 -7.532 12.936 1.00 83.44 83 LEU A O 1
ATOM 674 N N . PRO A 1 84 ? -12.283 -8.762 14.812 1.00 74.81 84 PRO A N 1
ATOM 675 C CA . PRO A 1 84 ? -13.497 -8.107 15.268 1.00 74.81 84 PRO A CA 1
ATOM 676 C C . PRO A 1 84 ? -13.297 -6.590 15.354 1.00 74.81 84 PRO A C 1
ATOM 678 O O . PRO A 1 84 ? -12.284 -6.068 15.858 1.00 74.81 84 PRO A O 1
ATOM 681 N N . SER A 1 85 ? -14.282 -5.852 14.849 1.00 66.56 85 SER A N 1
ATOM 682 C CA . SER A 1 85 ? -14.376 -4.415 15.042 1.00 66.56 85 SER A CA 1
ATOM 683 C C . SER A 1 85 ? -14.739 -4.154 16.504 1.00 66.56 85 SER A C 1
ATOM 685 O O . SER A 1 85 ? -15.899 -4.044 16.873 1.00 66.56 85 SER A O 1
ATOM 687 N N . ASN A 1 86 ? -13.734 -4.039 17.376 1.00 62.03 86 ASN A N 1
ATOM 688 C CA . ASN A 1 86 ? -13.940 -3.414 18.682 1.00 62.03 86 ASN A CA 1
ATOM 689 C C . ASN A 1 86 ? -14.278 -1.936 18.444 1.00 62.03 86 ASN A C 1
ATOM 691 O O . ASN A 1 86 ? -13.392 -1.079 18.434 1.00 62.03 86 ASN A O 1
ATOM 695 N N . GLN A 1 87 ? -15.547 -1.649 18.169 1.00 59.28 87 GLN A N 1
ATOM 696 C CA . GLN A 1 87 ? -16.068 -0.295 18.156 1.00 59.28 87 GLN A CA 1
ATOM 697 C C . GLN A 1 87 ? -16.117 0.210 19.607 1.00 59.28 87 GLN A C 1
ATOM 699 O O . GLN A 1 87 ? -16.555 -0.497 20.508 1.00 59.28 87 GLN A O 1
ATOM 704 N N . HIS A 1 88 ? -15.626 1.437 19.800 1.00 55.72 88 HIS A N 1
ATOM 705 C CA . HIS A 1 88 ? -15.563 2.219 21.042 1.00 55.72 88 HIS A CA 1
ATOM 706 C C . HIS A 1 88 ? -14.527 1.838 22.116 1.00 55.72 88 HIS A C 1
ATOM 708 O O . HIS A 1 88 ? -14.775 1.080 23.048 1.00 55.72 88 HIS A O 1
ATOM 714 N N . ARG A 1 89 ? -13.428 2.602 22.132 1.00 54.72 89 ARG A N 1
ATOM 715 C CA . ARG A 1 89 ? -13.057 3.335 23.352 1.00 54.72 89 ARG A CA 1
ATOM 716 C C . ARG A 1 89 ? -12.975 4.808 22.983 1.00 54.72 89 ARG A C 1
ATOM 718 O O . ARG A 1 89 ? -12.054 5.210 22.277 1.00 54.72 89 ARG A O 1
ATOM 725 N N . ALA A 1 90 ? -13.972 5.590 23.393 1.00 50.41 90 ALA A N 1
ATOM 726 C CA . ALA A 1 90 ? -13.840 7.039 23.350 1.00 50.41 90 ALA A CA 1
ATOM 727 C C . ALA A 1 90 ? -12.572 7.422 24.140 1.00 50.41 90 ALA A C 1
ATOM 729 O O . ALA A 1 90 ? -12.336 6.829 25.199 1.00 50.41 90 ALA A O 1
ATOM 730 N N . PRO A 1 91 ? -11.733 8.345 23.641 1.00 54.19 91 PRO A N 1
ATOM 731 C CA . PRO A 1 91 ? -10.598 8.821 24.416 1.00 54.19 91 PRO A CA 1
ATOM 732 C C . PRO A 1 91 ? -11.114 9.388 25.749 1.00 54.19 91 PRO A C 1
ATOM 734 O O . PRO A 1 91 ? -12.173 10.026 25.754 1.00 54.19 91 PRO A O 1
ATOM 737 N N . PRO A 1 92 ? -10.425 9.140 26.879 1.00 46.25 92 PRO A N 1
ATOM 738 C CA . PRO A 1 92 ? -10.838 9.700 28.158 1.00 46.25 92 PRO A CA 1
ATOM 739 C C . PRO A 1 92 ? -10.952 11.218 28.007 1.00 46.25 92 PRO A C 1
ATOM 741 O O . PRO A 1 92 ? -10.021 11.870 27.526 1.00 46.25 92 PRO A O 1
ATOM 744 N N . LYS A 1 93 ? -12.123 11.766 28.358 1.00 54.00 93 LYS A N 1
ATOM 745 C CA . LYS A 1 93 ? -12.306 13.215 28.455 1.00 54.00 93 LYS A CA 1
ATOM 746 C C . LYS A 1 93 ? -11.271 13.717 29.461 1.00 54.00 93 LYS A C 1
ATOM 748 O O . LYS A 1 93 ? -11.222 13.199 30.575 1.00 54.00 93 LYS A O 1
ATOM 753 N N . ARG A 1 94 ? -10.407 14.628 29.013 1.00 61.16 94 ARG A N 1
ATOM 754 C CA . ARG A 1 94 ? -9.545 15.393 29.915 1.00 61.16 94 ARG A CA 1
ATOM 755 C C . ARG A 1 94 ? -10.402 16.235 30.847 1.00 61.16 94 ARG A C 1
ATOM 757 O O . ARG A 1 94 ? -11.466 16.697 30.372 1.00 61.16 94 ARG A O 1
#

Radius of gyration: 16.08 Å; chains: 1; bounding box: 37×28×46 Å